Protein AF-A0A161Y069-F1 (afdb_monomer)

Solvent-accessible surface area (backbone atoms only — not comparable to full-atom values): 4315 Å² total; per-residue (Å²): 139,80,86,77,77,78,82,70,95,74,62,86,88,39,62,70,61,50,65,70,69,37,89,90,64,79,78,55,77,64,70,69,48,47,64,61,34,57,78,56,71,64,73,73,93,74,76,80,76,81,78,72,82,74,76,77,84,89,125

pLDDT: mean 74.44, std 12.55, range [40.09, 88.81]

InterPro domains:
  IPR011331 Large ribosomal subunit protein eL37/eL43 [G3DSA:2.20.25.30] (2-51)

Nearest PDB structures (foldseek):
  8q87-assembly1_Bj  TM=7.348E-01  e=1.444E-03  Gallus gallus
  6tb3-assembly1_AF  TM=8.136E-01  e=2.715E-03  Saccharomyces cerevisiae S288C
  8fl2-assembly1_LW  TM=7.361E-01  e=4.029E-03  Homo sapiens
  5apo-assembly1_j  TM=7.583E-01  e=7.574E-03  Saccharomyces cerevisiae S288C
  8q7z-assembly1_Bj  TM=7.290E-01  e=7.574E-03  Gallus gallus

Sequence (59 aa):
MTVSFGSKPTDNWSVKAIRRKTTGTGRMRYLRHVPRRFKSNFREGTQATPRTKGAAPAS

Organism: Daucus carota subsp. sativus (NCBI:txid79200)

Foldseek 3Di:
DDPPPDDDDDDPVCVVVCVCPDDPDDDPVPVVCVVVCVVVVVDDPDDDDPDDPDDDDDD

Mean predicted aligned error: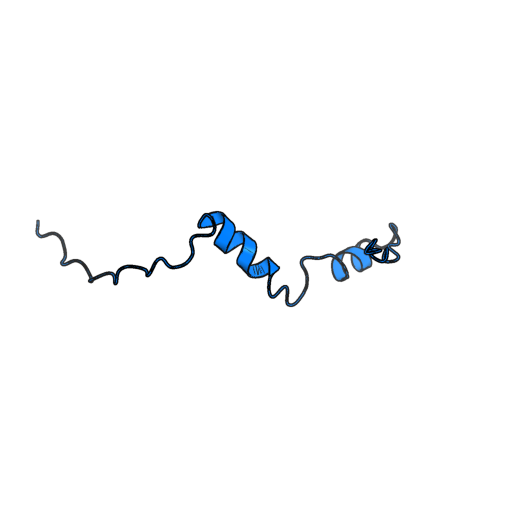 13.47 Å

Radius of gyration: 22.22 Å; Cα contacts (8 Å, |Δi|>4): 6; chains: 1; bounding box: 35×51×58 Å

Structure (mmCIF, N/CA/C/O backbone):
data_AF-A0A161Y069-F1
#
_entry.id   AF-A0A161Y069-F1
#
loop_
_atom_site.group_PDB
_atom_site.id
_atom_site.type_symbol
_atom_site.label_atom_id
_atom_site.label_alt_id
_atom_site.label_comp_id
_atom_site.label_asym_id
_atom_site.label_entity_id
_atom_site.label_seq_id
_atom_site.pdbx_PDB_ins_code
_atom_site.Cartn_x
_atom_site.Cartn_y
_atom_site.Cartn_z
_atom_site.occupancy
_atom_site.B_iso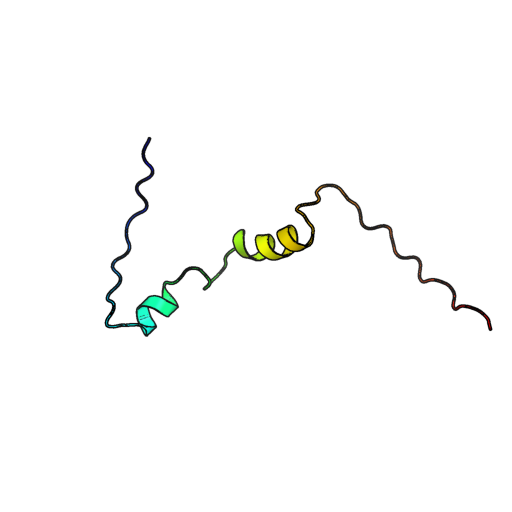_or_equiv
_atom_site.auth_seq_id
_atom_site.auth_comp_id
_atom_site.auth_asym_id
_atom_site.auth_atom_id
_atom_site.pdbx_PDB_model_num
ATOM 1 N N . MET A 1 1 ? 1.376 24.363 -8.493 1.00 40.09 1 MET A N 1
ATOM 2 C CA . MET A 1 1 ? 1.999 23.268 -7.713 1.00 40.09 1 MET A CA 1
ATOM 3 C C . MET A 1 1 ? 1.576 21.929 -8.308 1.00 40.09 1 MET A C 1
ATOM 5 O O . MET A 1 1 ? 0.6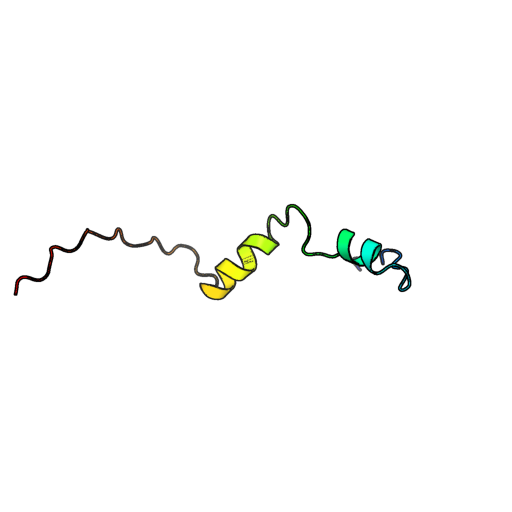40 21.312 -7.821 1.00 40.09 1 MET A O 1
ATOM 9 N N . THR A 1 2 ? 2.208 21.487 -9.393 1.00 48.31 2 THR A N 1
ATOM 10 C CA . THR A 1 2 ? 1.987 20.142 -9.945 1.00 48.31 2 THR A CA 1
ATOM 11 C C . THR A 1 2 ? 3.143 19.261 -9.494 1.00 48.31 2 THR A C 1
ATOM 13 O O . THR A 1 2 ? 4.276 19.443 -9.934 1.00 48.31 2 THR A O 1
ATOM 16 N N . VAL A 1 3 ? 2.880 18.340 -8.568 1.00 54.00 3 VAL A N 1
ATOM 17 C CA . VAL A 1 3 ? 3.828 17.273 -8.230 1.00 54.00 3 VAL A CA 1
ATOM 18 C C . VAL A 1 3 ? 3.929 16.334 -9.43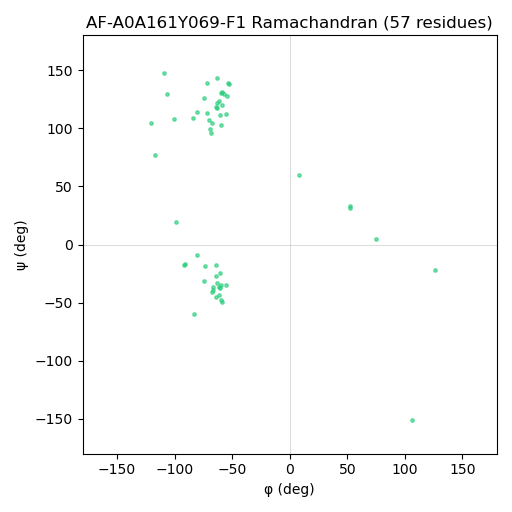0 1.00 54.00 3 VAL A C 1
ATOM 20 O O . VAL A 1 3 ? 3.091 15.458 -9.624 1.00 54.00 3 VAL A O 1
ATOM 23 N N . SER A 1 4 ? 4.943 16.545 -10.268 1.00 49.72 4 SER A N 1
ATOM 24 C CA . SER A 1 4 ? 5.299 15.614 -11.336 1.00 49.72 4 SER A CA 1
ATOM 25 C C . SER A 1 4 ? 5.837 14.328 -10.708 1.00 49.72 4 SER A C 1
ATOM 27 O O . SER A 1 4 ? 6.965 14.280 -10.217 1.00 49.72 4 SER A O 1
ATOM 29 N N . PHE A 1 5 ? 5.026 13.271 -10.703 1.00 54.59 5 PHE A N 1
ATOM 30 C CA . PHE A 1 5 ? 5.491 11.928 -10.375 1.00 54.59 5 PHE A CA 1
ATOM 31 C C . PHE A 1 5 ? 6.381 11.446 -11.518 1.00 54.59 5 PHE A C 1
ATOM 33 O O . PHE A 1 5 ? 5.897 11.161 -12.607 1.00 54.59 5 PHE A O 1
ATOM 40 N N . GLY A 1 6 ? 7.693 11.390 -11.285 1.00 61.06 6 GLY A N 1
ATOM 41 C CA . GLY A 1 6 ? 8.651 10.921 -12.282 1.00 61.06 6 GLY A CA 1
ATOM 42 C C . GLY A 1 6 ? 8.292 9.522 -12.787 1.00 61.06 6 GLY A C 1
ATOM 43 O O . GLY A 1 6 ? 8.367 8.542 -12.035 1.00 61.06 6 GLY A O 1
ATOM 44 N N . SER A 1 7 ? 7.908 9.441 -14.060 1.00 64.88 7 SER A N 1
ATOM 45 C CA . SER A 1 7 ? 7.692 8.195 -14.789 1.00 64.88 7 SER A CA 1
ATOM 46 C C . SER A 1 7 ? 9.003 7.415 -14.818 1.00 64.88 7 SER A C 1
ATOM 48 O O . SER A 1 7 ? 9.987 7.843 -15.418 1.00 64.88 7 SER A O 1
ATOM 50 N N . LYS A 1 8 ? 9.052 6.285 -14.108 1.00 69.62 8 LYS A N 1
ATOM 51 C CA . LYS A 1 8 ? 10.230 5.410 -14.117 1.00 69.62 8 LYS A CA 1
ATOM 52 C C . LYS A 1 8 ? 10.301 4.697 -15.472 1.00 69.62 8 LYS A C 1
ATOM 54 O O . LYS A 1 8 ? 9.259 4.236 -15.928 1.00 69.62 8 LYS A O 1
ATOM 59 N N . PRO A 1 9 ? 11.489 4.540 -16.080 1.00 71.31 9 PRO A N 1
ATOM 60 C CA . PRO A 1 9 ? 11.631 3.743 -17.292 1.00 71.31 9 PRO A CA 1
ATOM 61 C C . PRO A 1 9 ? 11.259 2.289 -16.981 1.00 71.31 9 PRO A C 1
ATOM 63 O O . PRO A 1 9 ? 11.861 1.639 -16.112 1.00 71.31 9 PRO A O 1
ATOM 66 N N . THR A 1 10 ? 10.214 1.815 -17.651 1.00 69.38 10 THR A N 1
ATOM 67 C CA . THR A 1 10 ? 9.705 0.448 -17.569 1.00 69.38 10 THR A CA 1
ATOM 68 C C . THR A 1 10 ? 9.754 -0.169 -18.955 1.00 69.38 10 THR A C 1
ATOM 70 O O . THR A 1 10 ? 8.924 0.137 -19.804 1.00 69.38 10 THR A O 1
ATOM 73 N N . ASP A 1 11 ? 10.724 -1.049 -19.175 1.00 78.25 11 ASP A N 1
ATOM 74 C CA . ASP A 1 11 ? 10.809 -1.844 -20.394 1.00 78.25 11 ASP A CA 1
ATOM 75 C C . ASP A 1 11 ? 9.854 -3.041 -20.283 1.00 78.25 11 ASP A C 1
ATOM 77 O O . ASP A 1 11 ? 10.063 -3.937 -19.456 1.00 78.25 11 ASP A O 1
ATOM 81 N N . ASN A 1 12 ? 8.810 -3.081 -21.117 1.00 78.62 12 ASN A N 1
ATOM 82 C CA . ASN A 1 12 ? 7.794 -4.146 -21.086 1.00 78.62 12 ASN A CA 1
ATOM 83 C C . ASN A 1 12 ? 8.355 -5.541 -21.420 1.00 78.62 12 ASN A C 1
ATOM 85 O O . ASN A 1 12 ? 7.753 -6.551 -21.065 1.00 78.62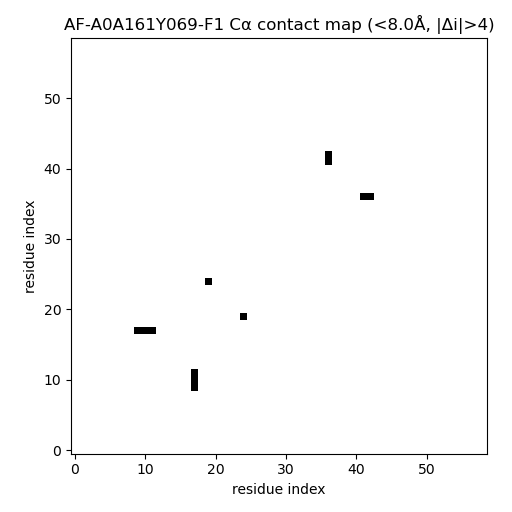 12 ASN A O 1
ATOM 89 N N . TRP A 1 13 ? 9.538 -5.611 -22.033 1.00 82.56 13 TRP A N 1
ATOM 90 C CA . TRP A 1 13 ? 10.233 -6.865 -22.335 1.00 82.56 13 TRP A CA 1
ATOM 91 C C . TRP A 1 13 ? 10.855 -7.537 -21.102 1.00 82.56 13 TRP A C 1
ATOM 93 O O . TRP A 1 13 ? 11.138 -8.733 -21.132 1.00 82.56 13 TRP A O 1
ATOM 103 N N . SER A 1 14 ? 11.051 -6.812 -19.992 1.00 82.25 14 SER A N 1
ATOM 104 C CA . SER A 1 14 ? 11.698 -7.345 -18.784 1.00 82.25 14 SER A CA 1
ATOM 105 C C . SER A 1 14 ? 10.758 -7.365 -17.577 1.00 82.25 14 SER A C 1
ATOM 107 O O . SER A 1 14 ? 10.880 -6.589 -16.624 1.00 82.25 14 SER A O 1
ATOM 109 N N . VAL A 1 15 ? 9.850 -8.346 -17.561 1.00 88.44 15 VAL A N 1
ATOM 110 C CA . VAL A 1 15 ? 8.892 -8.575 -16.459 1.00 88.44 15 VAL A CA 1
ATOM 111 C C . VAL A 1 15 ? 9.598 -8.734 -15.102 1.00 88.44 15 VAL A C 1
ATOM 113 O O . VAL A 1 15 ? 9.107 -8.275 -14.069 1.00 88.44 15 VAL A O 1
ATOM 116 N N . LYS A 1 16 ? 10.794 -9.340 -15.076 1.00 88.38 16 LYS A N 1
ATOM 117 C CA . LYS A 1 16 ? 11.590 -9.518 -13.848 1.00 88.38 16 LYS A CA 1
ATOM 118 C C . LYS A 1 16 ? 12.084 -8.185 -13.279 1.00 88.38 16 LYS A C 1
ATOM 120 O O . LYS A 1 16 ? 12.080 -8.012 -12.058 1.00 88.38 16 LYS A O 1
ATOM 125 N N . ALA A 1 17 ? 12.497 -7.249 -14.134 1.00 86.75 17 ALA A N 1
ATOM 126 C CA . ALA A 1 17 ? 12.907 -5.915 -13.706 1.00 86.75 17 ALA A CA 1
ATOM 127 C C . ALA A 1 17 ? 11.712 -5.120 -13.160 1.00 86.75 17 ALA A C 1
ATOM 129 O O . ALA A 1 17 ? 11.830 -4.493 -12.105 1.00 86.75 17 ALA A O 1
ATOM 130 N N . ILE A 1 18 ? 10.550 -5.231 -13.813 1.00 87.19 18 ILE A N 1
ATOM 131 C CA . ILE A 1 18 ? 9.291 -4.629 -13.352 1.00 87.19 18 ILE A CA 1
ATOM 132 C C . ILE A 1 18 ? 8.920 -5.161 -11.957 1.00 87.19 18 ILE A C 1
ATOM 134 O O . ILE A 1 18 ? 8.719 -4.373 -11.034 1.00 87.19 18 ILE A O 1
ATOM 138 N N . ARG A 1 19 ? 8.937 -6.485 -11.743 1.00 88.62 19 ARG A N 1
ATOM 139 C CA . ARG A 1 19 ? 8.617 -7.106 -10.438 1.00 88.62 19 ARG A CA 1
ATOM 140 C C . ARG A 1 19 ? 9.530 -6.654 -9.295 1.00 88.62 19 ARG A C 1
ATOM 142 O O . ARG A 1 19 ? 9.066 -6.536 -8.168 1.00 88.62 19 ARG A O 1
ATOM 149 N N . ARG A 1 20 ? 10.813 -6.395 -9.564 1.00 88.81 20 ARG A N 1
ATOM 150 C CA . ARG A 1 20 ? 11.764 -5.918 -8.540 1.00 88.81 20 ARG A CA 1
ATOM 151 C C . ARG A 1 20 ? 11.550 -4.455 -8.162 1.00 88.81 20 ARG A C 1
ATOM 153 O O . ARG A 1 20 ? 11.836 -4.080 -7.031 1.00 88.81 20 ARG A O 1
ATOM 160 N N . LYS A 1 21 ? 11.082 -3.640 -9.110 1.00 84.50 21 LYS A N 1
ATOM 161 C CA . LYS A 1 21 ? 10.845 -2.203 -8.921 1.00 84.50 21 LYS A CA 1
ATOM 162 C C . LYS A 1 21 ? 9.420 -1.886 -8.456 1.00 84.50 21 LYS A C 1
ATOM 164 O O . LYS A 1 21 ? 9.186 -0.772 -7.996 1.00 84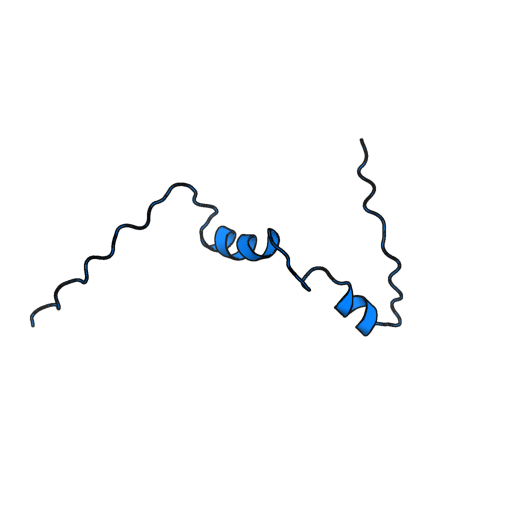.50 21 LYS A O 1
ATOM 169 N N . THR A 1 22 ? 8.480 -2.824 -8.598 1.00 86.31 22 THR A N 1
ATOM 170 C CA . THR A 1 22 ? 7.066 -2.581 -8.297 1.00 86.31 22 THR A 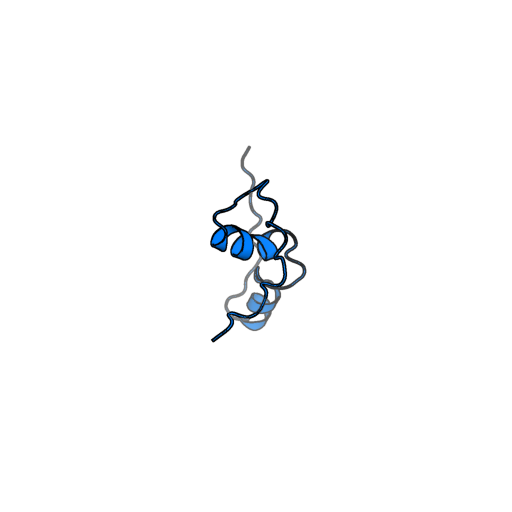CA 1
ATOM 171 C C . THR A 1 22 ? 6.835 -2.254 -6.821 1.00 86.31 22 THR A C 1
ATOM 173 O O . THR A 1 22 ? 7.467 -2.819 -5.918 1.00 86.31 22 THR A O 1
ATOM 176 N N . THR A 1 23 ? 5.897 -1.342 -6.575 1.00 84.38 23 THR A N 1
ATOM 177 C CA . THR A 1 23 ? 5.392 -1.026 -5.239 1.00 84.38 23 THR A CA 1
ATOM 178 C C . THR A 1 23 ? 4.812 -2.297 -4.628 1.00 84.38 23 THR A C 1
ATOM 180 O O . THR A 1 23 ? 4.053 -3.006 -5.279 1.00 84.38 23 THR A O 1
ATOM 183 N N . GLY A 1 24 ? 5.180 -2.625 -3.395 1.00 83.50 24 GLY A N 1
ATOM 184 C CA . GLY A 1 24 ? 4.878 -3.946 -2.830 1.00 83.50 24 GLY A CA 1
ATOM 185 C C . GLY A 1 24 ? 6.115 -4.661 -2.298 1.00 83.50 24 GLY A C 1
ATOM 186 O O . GLY A 1 24 ? 6.011 -5.507 -1.414 1.00 83.50 24 GLY A O 1
ATOM 187 N N . THR A 1 25 ? 7.294 -4.277 -2.788 1.00 81.62 25 THR A N 1
ATOM 188 C CA . THR A 1 25 ? 8.572 -4.878 -2.398 1.00 81.62 25 THR A CA 1
ATOM 189 C C . THR A 1 25 ? 9.360 -3.920 -1.497 1.00 81.62 25 THR A C 1
ATOM 191 O O . THR A 1 25 ? 9.524 -2.745 -1.819 1.00 81.62 25 THR A O 1
ATOM 194 N N . GLY A 1 26 ? 9.847 -4.400 -0.347 1.00 86.06 26 GLY A N 1
ATOM 195 C CA . GLY A 1 26 ? 10.682 -3.626 0.580 1.00 86.06 26 GLY A CA 1
ATOM 196 C C . GLY A 1 26 ? 9.974 -3.184 1.865 1.00 86.06 26 GLY A C 1
ATOM 197 O O . GLY A 1 26 ? 9.096 -3.862 2.388 1.00 86.06 26 GLY A O 1
ATOM 198 N N . ARG A 1 27 ? 10.405 -2.049 2.430 1.00 86.12 27 ARG A N 1
ATOM 199 C CA . ARG A 1 27 ? 10.081 -1.673 3.819 1.00 86.12 27 ARG A CA 1
ATOM 200 C C . ARG A 1 27 ? 8.698 -1.051 4.040 1.00 86.12 27 ARG A C 1
ATOM 202 O O . ARG A 1 27 ? 8.370 -0.874 5.204 1.00 86.12 27 ARG A O 1
ATOM 209 N N . MET A 1 28 ? 7.940 -0.709 2.983 1.00 88.31 28 MET A N 1
ATOM 210 C CA . MET A 1 28 ? 6.576 -0.117 2.964 1.00 88.31 28 MET A CA 1
ATOM 211 C C . MET A 1 28 ? 6.011 0.319 4.332 1.00 88.31 28 MET A C 1
ATOM 213 O O . MET A 1 28 ? 4.972 -0.173 4.771 1.00 88.31 28 MET A O 1
ATOM 217 N N . ARG A 1 29 ? 6.695 1.246 5.022 1.00 84.12 29 ARG A N 1
ATOM 218 C CA . ARG A 1 29 ? 6.453 1.494 6.456 1.00 84.12 29 ARG A CA 1
ATOM 219 C C . ARG A 1 29 ? 5.031 1.968 6.717 1.00 84.12 29 ARG A C 1
ATOM 221 O O . ARG A 1 29 ? 4.431 1.577 7.703 1.00 84.12 29 ARG A O 1
ATOM 228 N N . TYR A 1 30 ? 4.491 2.774 5.811 1.00 82.56 30 TYR A N 1
ATOM 229 C CA . TYR A 1 30 ? 3.126 3.272 5.894 1.00 82.56 30 TYR A CA 1
ATOM 230 C C . TYR A 1 30 ? 2.119 2.256 5.335 1.00 82.56 30 TYR A C 1
ATOM 232 O O . TYR A 1 30 ? 1.276 1.734 6.065 1.00 82.56 30 TYR A O 1
ATOM 240 N N . LEU A 1 31 ? 2.269 1.894 4.055 1.00 85.25 31 LEU A N 1
ATOM 241 C CA . LEU A 1 31 ? 1.322 1.041 3.327 1.00 85.25 31 LEU A CA 1
ATOM 242 C C . LEU A 1 31 ? 1.148 -0.356 3.934 1.00 85.25 31 LEU A C 1
ATOM 244 O O . LEU A 1 31 ? 0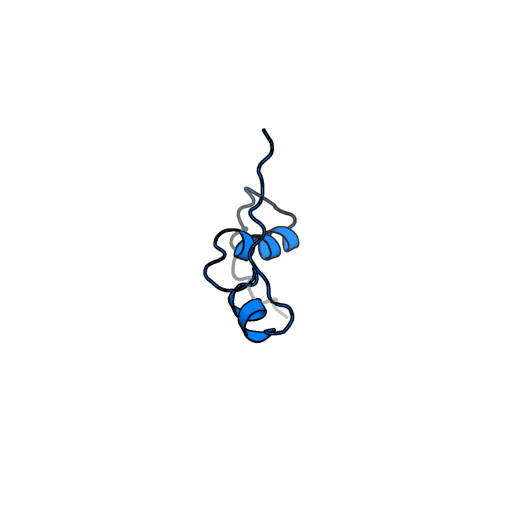.091 -0.950 3.772 1.00 85.25 31 LEU A O 1
ATOM 248 N N . ARG A 1 32 ? 2.122 -0.877 4.688 1.00 84.88 32 ARG A N 1
ATOM 249 C CA . ARG A 1 32 ? 1.992 -2.172 5.374 1.00 84.88 32 ARG A CA 1
ATOM 250 C C . ARG A 1 32 ? 0.889 -2.181 6.434 1.00 84.88 32 ARG A C 1
ATOM 252 O O . ARG A 1 32 ? 0.265 -3.215 6.661 1.00 84.88 32 ARG A O 1
ATOM 259 N N . HIS A 1 33 ? 0.659 -1.057 7.105 1.00 85.06 33 HIS A N 1
ATOM 260 C CA . HIS A 1 33 ? -0.331 -0.970 8.179 1.00 85.06 33 HIS A CA 1
ATOM 261 C C . HIS A 1 33 ? -1.708 -0.523 7.682 1.00 85.06 33 HIS A C 1
ATOM 263 O O . HIS A 1 33 ? -2.698 -0.765 8.371 1.00 85.06 33 HIS A O 1
ATOM 269 N N . VAL A 1 34 ? -1.787 0.066 6.486 1.00 85.94 34 VAL A N 1
ATOM 270 C CA . VAL A 1 34 ? -3.040 0.568 5.906 1.00 85.94 34 VAL A CA 1
ATOM 271 C C . VAL A 1 34 ? -4.086 -0.543 5.728 1.00 85.94 34 VAL A C 1
ATOM 273 O O . VAL A 1 34 ? -5.189 -0.351 6.227 1.00 85.94 34 VAL A O 1
ATOM 276 N N . PRO A 1 35 ? -3.785 -1.732 5.162 1.00 83.38 35 PRO A N 1
ATOM 277 C CA . PRO A 1 35 ? -4.771 -2.812 5.055 1.00 83.38 35 PRO A CA 1
ATOM 278 C C . PRO A 1 35 ? -5.304 -3.284 6.412 1.00 83.38 35 PRO A C 1
ATOM 280 O O . PRO A 1 35 ? -6.493 -3.560 6.557 1.00 83.38 35 PRO A O 1
ATOM 283 N N . ARG A 1 36 ? -4.437 -3.333 7.436 1.00 85.50 36 ARG A N 1
ATOM 284 C CA . ARG A 1 36 ? -4.855 -3.665 8.807 1.00 85.50 36 ARG A CA 1
ATOM 285 C C . ARG A 1 36 ? -5.805 -2.612 9.376 1.00 85.50 36 ARG A C 1
ATOM 287 O O . ARG A 1 36 ? -6.820 -2.990 9.948 1.00 85.50 36 ARG A O 1
ATOM 294 N N . ARG A 1 37 ? -5.502 -1.321 9.197 1.00 83.75 37 ARG A N 1
ATOM 295 C CA . ARG A 1 37 ? -6.378 -0.223 9.641 1.00 83.75 37 ARG A CA 1
ATOM 296 C C . ARG A 1 37 ? -7.690 -0.176 8.860 1.00 83.75 37 ARG A C 1
ATOM 298 O O . ARG A 1 37 ? -8.729 0.088 9.451 1.00 83.75 37 ARG A O 1
ATOM 305 N N . PHE A 1 38 ? -7.656 -0.484 7.565 1.00 83.69 38 PHE A N 1
ATOM 306 C CA . PHE A 1 38 ? -8.845 -0.549 6.720 1.00 83.69 38 PHE A CA 1
ATOM 307 C C . PHE A 1 38 ? -9.825 -1.613 7.227 1.00 83.69 38 PHE A C 1
ATOM 309 O O . PHE A 1 38 ? -11.014 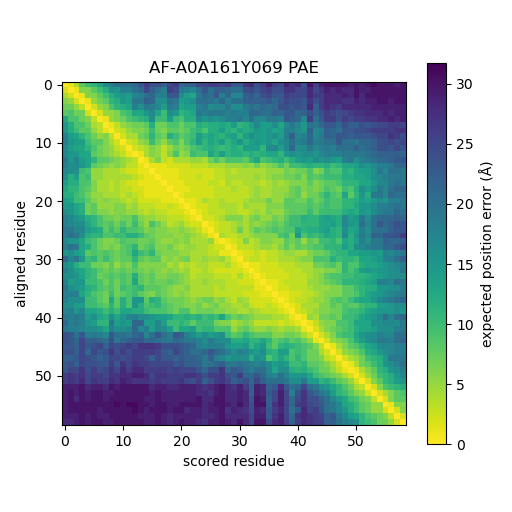-1.343 7.370 1.00 83.69 38 PHE A O 1
ATOM 316 N N . LYS A 1 39 ? -9.320 -2.798 7.604 1.00 84.94 39 LYS A N 1
ATOM 317 C CA . LYS A 1 39 ? -10.142 -3.862 8.202 1.00 84.94 39 LYS A CA 1
ATOM 318 C C . LYS A 1 39 ? -10.743 -3.469 9.557 1.00 84.94 39 LYS A C 1
ATOM 320 O O . LYS A 1 39 ? -11.787 -3.997 9.921 1.00 84.94 39 LYS A O 1
ATOM 325 N N . SER A 1 40 ? -10.096 -2.565 10.289 1.00 82.44 40 SER A N 1
ATOM 326 C CA . SER A 1 40 ? -10.580 -2.020 11.560 1.00 82.44 40 SER A CA 1
ATOM 327 C C . SER A 1 40 ? -11.261 -0.651 11.414 1.00 82.44 40 SER A C 1
ATOM 329 O O . SER A 1 40 ? -11.327 0.081 12.400 1.00 82.44 40 SER A O 1
ATOM 331 N N . ASN A 1 41 ? -11.707 -0.276 10.205 1.00 81.50 41 ASN A N 1
ATOM 332 C CA . ASN A 1 41 ? -12.401 0.984 9.895 1.00 81.50 41 ASN A CA 1
ATOM 333 C C . ASN A 1 41 ? -11.673 2.253 10.379 1.00 81.50 41 ASN A C 1
ATOM 335 O O . ASN A 1 41 ? -12.318 3.230 10.742 1.00 81.50 41 ASN A O 1
ATOM 339 N N . PHE A 1 42 ? -10.335 2.234 10.415 1.00 80.38 42 PHE A N 1
ATOM 340 C CA . PHE A 1 42 ? -9.501 3.354 10.874 1.00 80.38 42 PHE A CA 1
ATOM 341 C C . PHE A 1 42 ? -9.884 3.895 12.260 1.00 80.38 42 PHE A C 1
ATOM 343 O O . PHE A 1 42 ? -9.745 5.082 12.530 1.00 80.38 42 PHE A O 1
ATOM 350 N N . ARG A 1 43 ? -10.358 3.025 13.159 1.00 77.81 43 ARG A N 1
ATOM 351 C CA . ARG A 1 43 ? -10.655 3.413 14.543 1.00 77.81 43 ARG A CA 1
ATOM 352 C C . ARG A 1 43 ? -9.377 3.868 15.252 1.00 77.81 43 ARG A C 1
ATOM 354 O O . ARG A 1 43 ? -8.429 3.093 15.378 1.00 77.81 43 ARG A O 1
ATOM 361 N N . GLU A 1 44 ? -9.377 5.102 15.743 1.00 74.38 44 GLU A N 1
ATOM 362 C CA . GLU A 1 44 ? -8.317 5.679 16.573 1.00 74.38 44 GLU A CA 1
ATOM 363 C C . GLU A 1 44 ? -8.827 5.848 18.016 1.00 74.38 44 GLU A C 1
ATOM 365 O O . GLU A 1 44 ? -10.023 6.023 18.244 1.00 74.38 44 GLU A O 1
ATOM 370 N N . GLY A 1 45 ? -7.948 5.708 19.013 1.00 67.56 45 GLY A N 1
ATOM 371 C CA . GLY A 1 45 ? -8.286 5.960 20.424 1.00 67.56 45 GLY A CA 1
ATOM 372 C C . GLY A 1 45 ? -9.137 4.901 21.143 1.00 67.56 45 GLY A C 1
ATOM 373 O O . GLY A 1 45 ? -9.479 5.094 22.304 1.00 67.56 45 GLY A O 1
ATOM 374 N N . THR A 1 46 ? -9.468 3.764 20.517 1.00 66.25 46 THR A N 1
ATOM 375 C CA . THR A 1 46 ? -10.141 2.659 21.229 1.00 66.25 46 THR A CA 1
ATOM 376 C C . THR A 1 46 ? -9.105 1.792 21.950 1.00 66.25 46 THR A C 1
ATOM 378 O O . THR A 1 46 ? -8.351 1.060 21.307 1.00 66.25 46 THR A O 1
ATOM 381 N N . GLN A 1 47 ? -9.060 1.857 23.283 1.00 65.44 47 GLN A N 1
ATOM 382 C CA . GLN A 1 47 ? -8.267 0.930 24.091 1.00 65.44 47 GLN A CA 1
ATOM 383 C C . GLN A 1 47 ? -8.976 -0.430 24.108 1.00 65.44 47 GLN A C 1
ATOM 385 O O . GLN A 1 47 ? -10.166 -0.512 24.413 1.00 65.44 47 GLN A O 1
ATOM 390 N N . ALA A 1 48 ? -8.272 -1.502 23.735 1.00 66.81 48 ALA A N 1
ATOM 391 C CA . ALA A 1 48 ? -8.819 -2.847 23.862 1.00 66.81 48 ALA A CA 1
ATOM 392 C C . ALA A 1 48 ? -9.100 -3.111 25.346 1.00 66.81 48 ALA A C 1
ATOM 394 O O . ALA A 1 48 ? -8.192 -2.994 26.171 1.00 66.81 48 ALA A O 1
ATOM 395 N N . THR A 1 49 ? -10.345 -3.445 25.686 1.00 68.06 49 THR A N 1
ATOM 396 C CA . THR A 1 49 ? -10.688 -3.821 27.056 1.00 68.06 49 THR A CA 1
ATOM 397 C C . THR A 1 49 ? -9.853 -5.040 27.455 1.00 68.06 49 THR A C 1
ATOM 399 O O . THR A 1 49 ? -9.763 -6.002 26.679 1.00 68.06 49 THR A O 1
ATOM 402 N N . PRO A 1 50 ? -9.188 -5.016 28.626 1.00 72.31 50 PRO A N 1
ATOM 403 C CA . PRO A 1 50 ? -8.399 -6.149 29.077 1.00 72.31 50 PRO A CA 1
ATOM 404 C C . PRO A 1 50 ? -9.318 -7.366 29.185 1.00 72.31 50 PRO A C 1
ATOM 406 O O . PRO A 1 50 ? -10.310 -7.355 29.911 1.00 72.31 50 PRO A O 1
ATOM 409 N N . ARG A 1 51 ? -9.003 -8.417 28.422 1.00 67.62 51 ARG A N 1
ATOM 410 C CA . ARG A 1 51 ? -9.710 -9.695 28.515 1.00 67.62 51 ARG A CA 1
ATOM 411 C C . ARG A 1 51 ? -9.348 -10.317 29.858 1.00 67.62 51 ARG A C 1
ATOM 413 O O . ARG A 1 51 ? -8.285 -10.924 29.986 1.00 67.62 51 ARG A O 1
ATOM 420 N N . THR A 1 52 ? -10.217 -10.174 30.854 1.00 65.94 52 THR A N 1
ATOM 421 C CA . THR A 1 52 ? -10.196 -11.066 32.012 1.00 65.94 52 THR A CA 1
ATOM 422 C C . THR A 1 52 ? -10.363 -12.487 31.473 1.00 65.94 52 THR A C 1
ATOM 424 O O . THR A 1 52 ? -11.210 -12.742 30.612 1.00 65.94 52 THR A O 1
ATOM 427 N N . LYS A 1 53 ? -9.485 -13.413 31.878 1.00 63.16 53 LYS A N 1
ATOM 428 C CA . LYS A 1 53 ? -9.671 -14.835 31.569 1.00 63.16 53 LYS A CA 1
ATOM 429 C C . LYS A 1 53 ? -11.002 -15.225 32.208 1.00 63.16 53 LYS A C 1
ATOM 431 O O . LYS A 1 53 ? -11.078 -15.308 33.428 1.00 63.16 53 LYS A O 1
ATOM 436 N N . GLY A 1 54 ? -12.049 -15.343 31.393 1.00 57.69 54 GLY A N 1
ATOM 437 C CA . GLY A 1 54 ? -13.366 -15.748 31.862 1.00 57.69 54 GLY A CA 1
ATOM 438 C C . GLY A 1 54 ? -13.232 -17.067 32.608 1.00 57.69 54 GLY A C 1
ATOM 439 O O . GLY A 1 54 ? -12.615 -18.001 32.091 1.00 57.69 54 GLY A O 1
ATOM 440 N N . ALA A 1 55 ? -13.750 -17.110 33.835 1.00 63.59 55 ALA A N 1
ATOM 441 C CA . ALA A 1 55 ? -13.946 -18.357 34.553 1.00 63.59 55 ALA A CA 1
ATOM 442 C C . ALA A 1 55 ? -14.738 -19.317 33.652 1.00 63.59 55 ALA A C 1
ATOM 444 O O . ALA A 1 55 ? -15.651 -18.890 32.940 1.00 63.59 55 ALA A O 1
ATOM 445 N N . ALA A 1 56 ? -14.334 -20.588 33.639 1.00 61.72 56 ALA A N 1
ATOM 446 C CA . ALA A 1 56 ? -14.993 -21.625 32.858 1.00 61.72 56 ALA A CA 1
ATOM 447 C C . ALA A 1 56 ? -16.500 -21.656 33.181 1.00 61.72 56 ALA A C 1
ATOM 449 O O . ALA A 1 56 ? -16.855 -21.517 34.355 1.00 61.72 56 ALA A O 1
ATOM 450 N N . PRO A 1 57 ? -17.393 -21.824 32.187 1.00 56.41 57 PRO A N 1
ATOM 451 C CA . PRO A 1 57 ? -18.800 -22.046 32.485 1.00 56.41 57 PRO A CA 1
ATOM 452 C C . PRO A 1 57 ? -18.928 -23.376 33.235 1.00 56.41 57 PRO A C 1
ATOM 454 O O . PRO A 1 57 ? -18.546 -24.421 32.715 1.00 56.41 57 PRO A O 1
ATOM 457 N N . ALA A 1 58 ? -19.423 -23.321 34.470 1.00 57.06 58 ALA A N 1
ATOM 458 C CA . ALA A 1 58 ? -19.776 -24.508 35.228 1.00 57.06 58 ALA A CA 1
ATOM 459 C C . ALA A 1 58 ? -21.054 -25.119 34.631 1.00 57.06 58 ALA A C 1
ATOM 461 O O . ALA A 1 58 ? -22.129 -24.516 34.680 1.00 57.06 58 ALA A O 1
ATOM 462 N N . SER A 1 59 ? -20.922 -26.306 34.050 1.00 53.09 59 SER A N 1
ATOM 463 C CA . SER A 1 59 ? -21.979 -27.308 33.877 1.00 53.09 59 SER A CA 1
ATOM 464 C C . SER A 1 59 ? -21.333 -28.680 33.896 1.00 53.09 59 SER A C 1
ATOM 466 O O . SER A 1 59 ? -20.241 -28.807 33.297 1.00 53.09 59 SER A O 1
#

Secondary structure (DSSP, 8-state):
-----------TT-HHHHHHHSTTSS--TTTTTHHHHHHTTT--S-PPPP---PPPP--